Protein AF-A0A395N7A8-F1 (afdb_monomer_lite)

pLDDT: mean 79.25, std 17.79, range [33.97, 96.25]

Foldseek 3Di:
DPPPPPPQQQDDDPDPPPDDDPVVSVVVSVLVVQVVDPVSLLVNLVSDAQQDWDDDPPDIDGGSD

Radius of gyration: 14.96 Å; chains: 1; bounding box: 44×32×31 Å

Structure (mmCIF, N/CA/C/O backbone):
data_AF-A0A395N7A8-F1
#
_entry.id   AF-A0A395N7A8-F1
#
loop_
_atom_site.group_PDB
_atom_site.id
_atom_site.type_symbol
_atom_site.label_atom_id
_atom_site.label_alt_id
_atom_site.label_comp_id
_atom_site.label_asym_id
_atom_site.label_entity_id
_atom_site.label_seq_id
_atom_site.pdbx_PDB_ins_code
_atom_site.Cartn_x
_atom_site.Cartn_y
_atom_site.Cartn_z
_atom_site.occupancy
_atom_site.B_iso_or_equiv
_atom_site.auth_seq_id
_atom_site.auth_comp_id
_atom_site.auth_asym_id
_atom_site.auth_atom_id
_atom_site.pdbx_PDB_model_num
ATOM 1 N N . MET A 1 1 ? 31.881 15.236 -6.997 1.00 33.97 1 MET A N 1
ATOM 2 C CA . MET A 1 1 ? 30.450 15.096 -6.661 1.00 33.97 1 MET A CA 1
ATOM 3 C C . MET A 1 1 ? 29.996 13.713 -7.110 1.00 33.97 1 MET A C 1
ATOM 5 O O . MET A 1 1 ? 29.563 13.566 -8.243 1.00 33.97 1 MET A O 1
ATOM 9 N N . SER A 1 2 ? 30.199 12.681 -6.287 1.00 39.38 2 SER A N 1
ATOM 10 C CA . SER A 1 2 ? 29.653 11.349 -6.576 1.00 39.38 2 SER A CA 1
ATOM 11 C C . SER A 1 2 ? 28.259 11.311 -5.966 1.00 39.38 2 SER A C 1
ATOM 13 O O . SER A 1 2 ? 28.118 11.160 -4.755 1.00 39.38 2 SER A O 1
ATOM 15 N N . GLY A 1 3 ? 27.246 11.599 -6.784 1.00 38.53 3 GLY A N 1
ATOM 16 C CA . GLY A 1 3 ? 25.858 11.404 -6.394 1.00 38.53 3 GLY A CA 1
ATOM 17 C C . GLY A 1 3 ? 25.650 9.914 -6.187 1.00 38.53 3 GLY A C 1
ATOM 18 O O . GLY A 1 3 ? 25.762 9.139 -7.135 1.00 38.53 3 GLY A O 1
ATOM 19 N N . SER A 1 4 ? 25.403 9.515 -4.944 1.00 42.66 4 SER A N 1
ATOM 20 C CA . SER A 1 4 ? 24.934 8.180 -4.614 1.00 42.66 4 SER A CA 1
ATOM 21 C C . SER A 1 4 ? 23.653 7.934 -5.402 1.00 42.66 4 SER A C 1
ATOM 23 O O . SER A 1 4 ? 22.586 8.453 -5.081 1.00 42.66 4 SER A O 1
ATOM 25 N N . VAL A 1 5 ? 23.765 7.155 -6.477 1.00 49.94 5 VAL A N 1
ATOM 26 C CA . VAL A 1 5 ? 22.613 6.514 -7.096 1.00 49.94 5 VAL A CA 1
ATOM 27 C C . VAL A 1 5 ? 21.985 5.712 -5.969 1.00 49.94 5 VAL A C 1
ATOM 29 O O . VAL A 1 5 ? 22.588 4.753 -5.489 1.00 49.94 5 VAL A O 1
ATOM 32 N N . SER A 1 6 ? 20.832 6.171 -5.474 1.00 52.62 6 SER A N 1
ATOM 33 C CA . SER A 1 6 ? 19.992 5.385 -4.580 1.00 52.62 6 SER A CA 1
ATOM 34 C C . SER A 1 6 ? 19.847 4.039 -5.262 1.00 52.62 6 SER A C 1
ATOM 36 O O . SER A 1 6 ? 19.190 3.966 -6.300 1.00 52.62 6 SER A O 1
ATOM 38 N N . ALA A 1 7 ? 20.507 3.009 -4.731 1.00 56.06 7 ALA A N 1
ATOM 39 C CA . ALA A 1 7 ? 20.266 1.642 -5.145 1.00 56.06 7 ALA A CA 1
ATOM 40 C C . ALA A 1 7 ? 18.750 1.483 -5.064 1.00 56.06 7 ALA A C 1
ATOM 42 O O . ALA A 1 7 ? 18.164 1.675 -3.995 1.00 56.06 7 ALA A O 1
ATOM 43 N N . GLY A 1 8 ? 18.109 1.367 -6.230 1.00 57.44 8 GLY A N 1
ATOM 44 C CA . GLY A 1 8 ? 16.660 1.345 -6.312 1.00 57.44 8 GLY A CA 1
ATOM 45 C C . GLY A 1 8 ? 16.172 0.273 -5.355 1.00 57.44 8 GLY A C 1
ATOM 46 O O . GLY A 1 8 ? 16.793 -0.783 -5.251 1.00 57.44 8 GLY A O 1
ATOM 47 N N . TYR A 1 9 ? 15.115 0.565 -4.607 1.00 60.62 9 TYR A N 1
ATOM 48 C CA . TYR A 1 9 ? 14.424 -0.458 -3.841 1.00 60.62 9 TYR A CA 1
ATOM 49 C C . TYR A 1 9 ? 13.969 -1.524 -4.846 1.00 60.62 9 TYR A C 1
ATOM 51 O O . TYR A 1 9 ? 13.008 -1.307 -5.577 1.00 60.62 9 TYR A O 1
ATOM 59 N N . VAL A 1 10 ? 14.738 -2.606 -4.981 1.00 65.62 10 VAL A N 1
ATOM 60 C CA . VAL A 1 10 ? 14.429 -3.741 -5.851 1.00 65.62 10 VAL A CA 1
ATOM 61 C C . VAL A 1 10 ? 14.084 -4.892 -4.915 1.00 65.62 10 VAL A C 1
ATOM 63 O O . VAL A 1 10 ? 14.991 -5.464 -4.305 1.00 65.62 10 VAL A O 1
ATOM 66 N N . PRO A 1 11 ? 12.791 -5.209 -4.745 1.00 63.53 11 PRO A N 1
ATOM 67 C CA . PRO A 1 11 ? 12.377 -6.328 -3.916 1.00 63.53 11 PRO A CA 1
ATOM 68 C C . PRO A 1 11 ? 12.985 -7.632 -4.438 1.00 63.53 11 PRO A C 1
ATOM 70 O O . PRO A 1 11 ? 13.035 -7.868 -5.647 1.00 63.53 11 PRO A O 1
ATOM 73 N N . LEU A 1 12 ? 13.416 -8.505 -3.526 1.00 63.38 12 LEU A N 1
ATOM 74 C CA . LEU A 1 12 ? 13.751 -9.881 -3.877 1.00 63.38 12 LEU A CA 1
ATOM 75 C C . LEU A 1 12 ? 12.450 -10.655 -4.060 1.00 63.38 12 LEU A C 1
ATOM 77 O O . LEU A 1 12 ? 11.701 -10.874 -3.108 1.00 63.38 12 LEU A O 1
ATOM 81 N N . TYR A 1 13 ? 12.176 -11.057 -5.293 1.00 61.16 13 TYR A N 1
ATOM 82 C CA . TYR A 1 13 ? 10.988 -11.829 -5.614 1.00 61.16 13 TYR A CA 1
ATOM 83 C C . TYR A 1 13 ? 11.289 -13.335 -5.568 1.00 61.16 13 TYR A C 1
ATOM 85 O O . TYR A 1 13 ? 12.316 -13.766 -6.092 1.00 61.16 13 TYR A O 1
ATOM 93 N N . PRO A 1 14 ? 10.400 -14.154 -4.983 1.00 57.38 14 PRO A N 1
ATOM 94 C CA . PRO A 1 14 ? 10.667 -15.570 -4.725 1.00 57.38 14 PRO A CA 1
ATOM 95 C C . PRO A 1 14 ? 10.648 -16.481 -5.967 1.00 57.38 14 PRO A C 1
ATOM 97 O O . PRO A 1 14 ? 10.997 -17.651 -5.839 1.00 57.38 14 PRO A O 1
ATOM 100 N N . VAL A 1 15 ? 10.258 -15.996 -7.156 1.00 59.44 15 VAL A N 1
ATOM 101 C CA . VAL A 1 15 ? 10.197 -16.825 -8.375 1.00 59.44 15 VAL A CA 1
ATOM 102 C C . VAL A 1 15 ? 10.798 -16.075 -9.574 1.00 59.44 15 VAL A C 1
ATOM 104 O O . VAL A 1 15 ? 10.214 -15.076 -9.995 1.00 59.44 15 VAL A O 1
ATOM 107 N N . PRO A 1 16 ? 11.931 -16.533 -10.144 1.00 54.56 16 PRO A N 1
ATOM 108 C CA . PRO A 1 16 ? 12.574 -15.881 -11.292 1.00 54.56 16 PRO A CA 1
ATOM 109 C C . PRO A 1 16 ? 11.698 -15.863 -12.554 1.00 54.56 16 PRO A C 1
ATOM 111 O O . PRO A 1 16 ? 11.688 -14.867 -13.273 1.00 54.56 16 PRO A O 1
ATOM 114 N N . ASP A 1 17 ? 10.914 -16.926 -12.772 1.00 55.12 17 ASP A N 1
ATOM 115 C CA . ASP A 1 17 ? 10.258 -17.189 -14.063 1.00 55.12 17 ASP A CA 1
ATOM 116 C C . ASP A 1 17 ? 8.750 -16.887 -14.099 1.00 55.12 17 ASP A C 1
ATOM 118 O O . ASP A 1 17 ? 8.159 -16.867 -15.173 1.00 55.12 17 ASP A O 1
ATOM 122 N N . ASN A 1 18 ? 8.124 -16.592 -12.952 1.00 58.97 18 ASN A N 1
ATOM 123 C CA . ASN A 1 18 ? 6.675 -16.328 -12.847 1.00 58.97 18 ASN A CA 1
ATOM 124 C C . ASN A 1 18 ? 6.354 -14.984 -12.185 1.00 58.97 18 ASN A C 1
ATOM 126 O O . ASN A 1 18 ? 5.249 -14.767 -11.683 1.00 58.97 18 ASN A O 1
ATOM 130 N N . LEU A 1 19 ? 7.332 -14.083 -12.131 1.00 59.09 19 LEU A N 1
ATOM 131 C CA . LEU A 1 19 ? 7.095 -12.746 -11.620 1.00 59.09 19 LEU A CA 1
ATOM 132 C C . LEU A 1 19 ? 6.038 -12.046 -12.486 1.00 59.09 19 LEU A C 1
ATOM 134 O O . LEU A 1 19 ? 6.226 -12.001 -13.706 1.00 59.09 19 LEU A O 1
ATOM 138 N N . PRO A 1 20 ? 4.984 -11.464 -11.891 1.00 64.81 20 PRO A N 1
ATOM 139 C CA . PRO A 1 20 ? 3.878 -10.925 -12.655 1.00 64.81 20 PRO A CA 1
ATOM 140 C C . PRO A 1 20 ? 4.355 -9.722 -13.479 1.00 64.81 20 PRO A C 1
ATOM 142 O O . PRO A 1 20 ? 5.447 -9.193 -13.238 1.00 64.81 20 PRO A O 1
ATOM 145 N N . ASP A 1 21 ? 3.540 -9.349 -14.461 1.00 78.44 21 ASP A N 1
ATOM 146 C CA . ASP A 1 21 ? 3.633 -8.161 -15.315 1.00 78.44 21 ASP A CA 1
ATOM 147 C C . ASP A 1 21 ? 4.526 -7.023 -14.746 1.00 78.44 21 ASP A C 1
ATOM 149 O O . ASP A 1 21 ? 4.424 -6.711 -13.551 1.00 78.44 21 ASP A O 1
ATOM 153 N N . PRO A 1 22 ? 5.400 -6.376 -15.549 1.00 82.06 22 PRO A N 1
ATOM 154 C CA . PRO A 1 22 ? 6.147 -5.178 -15.142 1.00 82.06 22 PRO A CA 1
ATOM 155 C C . PRO A 1 22 ? 5.346 -4.152 -14.315 1.00 82.06 22 PRO A C 1
ATOM 157 O O . PRO A 1 22 ? 5.902 -3.530 -13.400 1.00 82.06 22 PRO A O 1
ATOM 160 N N . GLU A 1 23 ? 4.045 -4.010 -14.573 1.00 84.62 23 GLU A N 1
ATOM 161 C CA . GLU A 1 23 ? 3.137 -3.162 -13.796 1.00 84.62 23 GLU A CA 1
ATOM 162 C C . GLU A 1 23 ? 2.987 -3.620 -12.340 1.00 84.62 23 GLU A C 1
ATOM 164 O O . GLU A 1 23 ? 3.083 -2.813 -11.414 1.00 84.62 23 GLU A O 1
ATOM 169 N N . ILE A 1 24 ? 2.844 -4.923 -12.101 1.00 83.25 24 ILE A N 1
ATOM 170 C CA . ILE A 1 24 ? 2.713 -5.495 -10.755 1.00 83.25 24 ILE A CA 1
ATOM 171 C C . ILE A 1 24 ? 4.024 -5.344 -9.976 1.00 83.25 24 ILE A C 1
ATOM 173 O O . ILE A 1 24 ? 4.008 -5.028 -8.785 1.00 83.25 24 ILE A O 1
ATOM 177 N N . ARG A 1 25 ? 5.178 -5.500 -10.640 1.00 82.56 25 ARG A N 1
ATOM 178 C CA . ARG A 1 25 ? 6.489 -5.248 -10.008 1.00 82.56 25 ARG A CA 1
ATOM 179 C C . ARG A 1 25 ? 6.616 -3.797 -9.559 1.00 82.56 25 ARG A C 1
ATOM 181 O O . ARG A 1 25 ? 7.070 -3.527 -8.444 1.00 82.56 25 ARG A O 1
ATOM 188 N N . THR A 1 26 ? 6.174 -2.878 -10.413 1.00 86.94 26 THR A N 1
ATOM 189 C CA . THR A 1 26 ? 6.163 -1.439 -10.135 1.00 86.94 26 THR A CA 1
ATOM 190 C C . THR A 1 26 ? 5.223 -1.112 -8.978 1.00 86.94 26 THR A C 1
ATOM 192 O O . THR A 1 26 ? 5.611 -0.384 -8.064 1.00 86.94 26 THR A O 1
ATOM 195 N N . PHE A 1 27 ? 4.024 -1.702 -8.965 1.00 89.75 27 PHE A N 1
ATOM 196 C CA . PHE A 1 27 ? 3.066 -1.555 -7.872 1.00 89.75 27 PHE A CA 1
ATOM 197 C C . PHE A 1 27 ? 3.659 -2.011 -6.533 1.00 89.75 27 PHE A C 1
ATOM 199 O O . PHE A 1 27 ? 3.716 -1.211 -5.603 1.00 89.75 27 PHE A O 1
ATOM 206 N N . ILE A 1 28 ? 4.178 -3.243 -6.446 1.00 87.56 28 ILE A N 1
ATOM 207 C CA . ILE A 1 28 ? 4.754 -3.797 -5.206 1.00 87.56 28 ILE A CA 1
ATOM 208 C C . ILE A 1 28 ? 5.925 -2.938 -4.710 1.00 87.56 28 ILE A C 1
ATOM 210 O O . ILE A 1 28 ? 6.000 -2.605 -3.528 1.00 87.56 28 ILE A O 1
ATOM 214 N N . THR A 1 29 ? 6.824 -2.554 -5.620 1.00 88.31 29 THR A N 1
ATOM 215 C CA . THR A 1 29 ? 7.988 -1.710 -5.313 1.00 88.31 29 THR A CA 1
ATOM 216 C C . THR A 1 29 ? 7.563 -0.381 -4.694 1.00 88.31 29 THR A C 1
ATOM 218 O O . THR A 1 29 ? 8.103 0.031 -3.668 1.00 88.31 29 THR A O 1
ATOM 221 N N . ASN A 1 30 ? 6.584 0.291 -5.300 1.00 91.56 30 ASN A N 1
ATOM 222 C CA . ASN A 1 30 ? 6.112 1.580 -4.813 1.00 91.56 30 ASN A CA 1
ATOM 223 C C . ASN A 1 30 ? 5.311 1.444 -3.516 1.00 91.56 30 ASN A C 1
ATOM 225 O O . ASN A 1 30 ? 5.504 2.260 -2.621 1.00 91.56 30 ASN A O 1
ATOM 229 N N . PHE A 1 31 ? 4.470 0.414 -3.394 1.00 93.62 31 PHE A N 1
ATOM 230 C CA . PHE A 1 31 ? 3.649 0.173 -2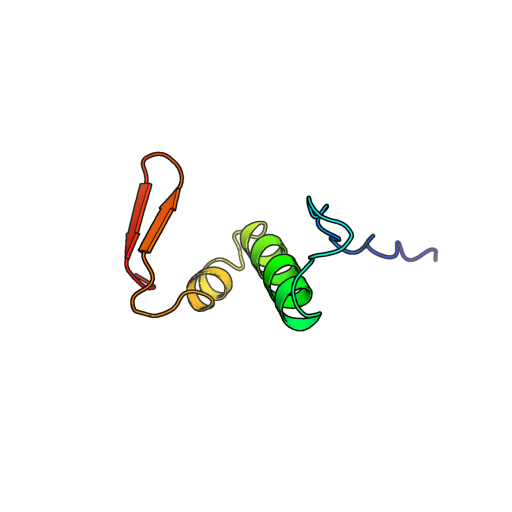.209 1.00 93.62 31 PHE A CA 1
ATOM 231 C C . PHE A 1 31 ? 4.499 0.081 -0.938 1.00 93.62 31 PHE A C 1
ATOM 233 O O . PHE A 1 31 ? 4.267 0.824 0.015 1.00 93.62 31 PHE A O 1
ATOM 240 N N . TYR A 1 32 ? 5.547 -0.750 -0.951 1.00 91.06 32 TYR A N 1
ATOM 241 C CA . TYR A 1 32 ? 6.425 -0.887 0.213 1.00 91.06 32 TYR A CA 1
ATOM 242 C C . TYR A 1 32 ? 7.336 0.326 0.430 1.00 91.06 32 TYR A C 1
ATOM 244 O O . TYR A 1 32 ? 7.548 0.761 1.559 1.00 91.06 32 TYR A O 1
ATOM 252 N N . LYS A 1 33 ? 7.816 0.957 -0.648 1.00 92.50 33 LYS A N 1
ATOM 253 C CA . LYS A 1 33 ? 8.598 2.196 -0.533 1.00 92.50 33 LYS A CA 1
ATOM 254 C C . LYS A 1 33 ? 7.810 3.330 0.138 1.00 92.50 33 LYS A C 1
ATOM 256 O O . LYS A 1 33 ? 8.415 4.169 0.806 1.00 92.50 33 LYS A O 1
ATOM 261 N N . ILE A 1 34 ? 6.496 3.390 -0.082 1.00 95.25 34 ILE A N 1
ATOM 262 C CA . ILE A 1 34 ? 5.601 4.355 0.565 1.00 95.25 34 ILE A CA 1
ATOM 263 C C . ILE A 1 34 ? 5.323 3.924 2.013 1.00 95.25 34 ILE A C 1
ATOM 265 O O . ILE A 1 34 ? 5.397 4.774 2.894 1.00 95.25 34 ILE A O 1
ATOM 269 N N . SER A 1 35 ? 5.074 2.634 2.285 1.00 92.50 35 SER A N 1
ATOM 270 C CA . SER A 1 35 ? 4.794 2.152 3.651 1.00 92.50 35 SER A CA 1
ATOM 271 C C . SER A 1 35 ? 5.939 2.385 4.640 1.00 92.50 35 SER A C 1
ATOM 273 O O . SER A 1 35 ? 5.699 2.534 5.833 1.00 92.50 35 SER A O 1
ATOM 275 N N . ASP A 1 36 ? 7.180 2.439 4.151 1.00 93.56 36 ASP A N 1
ATOM 276 C CA . ASP A 1 36 ? 8.373 2.693 4.969 1.00 93.56 36 ASP A CA 1
ATOM 277 C C . ASP A 1 36 ? 8.513 4.167 5.412 1.00 93.56 36 ASP A C 1
ATOM 279 O O . ASP A 1 36 ? 9.462 4.519 6.115 1.00 93.56 36 ASP A O 1
ATOM 283 N N . ARG A 1 37 ? 7.594 5.048 4.990 1.00 94.12 37 ARG A N 1
ATOM 284 C CA . ARG A 1 37 ? 7.636 6.498 5.220 1.00 94.12 37 ARG A CA 1
ATOM 285 C C . ARG A 1 37 ? 6.404 6.964 5.995 1.00 94.12 37 ARG A C 1
ATOM 287 O O . ARG A 1 37 ? 5.353 7.151 5.382 1.00 94.12 37 ARG A O 1
ATOM 294 N N . PRO A 1 38 ? 6.513 7.212 7.313 1.00 93.75 38 PRO A N 1
ATOM 295 C CA . PRO A 1 38 ? 5.383 7.665 8.126 1.00 93.75 38 PRO A CA 1
ATOM 296 C C . PRO A 1 38 ? 4.7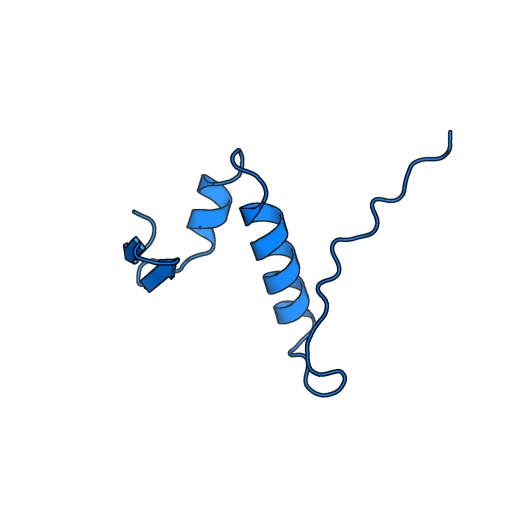15 8.941 7.596 1.00 93.75 38 PRO A C 1
ATOM 298 O O . PRO A 1 38 ? 3.497 9.088 7.672 1.00 93.75 38 PRO A O 1
ATOM 301 N N . GLU A 1 39 ? 5.495 9.854 7.013 1.00 96.25 39 GLU A N 1
ATOM 302 C CA . GLU A 1 39 ? 5.002 11.080 6.380 1.00 96.25 39 GLU A CA 1
ATOM 303 C C . GLU A 1 39 ? 4.136 10.830 5.134 1.00 96.25 39 GLU A C 1
ATOM 305 O O . GLU A 1 39 ? 3.432 11.729 4.683 1.00 96.25 39 GLU A O 1
ATOM 310 N N . ALA A 1 40 ? 4.173 9.617 4.580 1.00 95.62 40 ALA A N 1
ATOM 311 C CA . ALA A 1 40 ? 3.416 9.206 3.406 1.00 95.62 40 ALA A CA 1
ATOM 312 C C . ALA A 1 40 ? 2.233 8.282 3.748 1.00 95.62 40 ALA A C 1
ATOM 314 O O . ALA A 1 40 ? 1.666 7.670 2.844 1.00 95.62 40 ALA A O 1
ATOM 315 N N . ASN A 1 41 ? 1.825 8.189 5.019 1.00 92.12 41 ASN A N 1
ATOM 316 C CA . ASN A 1 41 ? 0.739 7.301 5.445 1.00 92.12 41 ASN A CA 1
ATOM 317 C C . ASN A 1 41 ? -0.585 7.559 4.710 1.00 92.12 41 ASN A C 1
ATOM 319 O O . ASN A 1 41 ? -1.242 6.605 4.311 1.00 92.12 41 ASN A O 1
ATOM 323 N N . GLU A 1 42 ? -0.967 8.816 4.472 1.00 94.44 42 GLU A N 1
ATOM 324 C CA . GLU A 1 42 ? -2.190 9.124 3.710 1.00 94.44 42 GLU A CA 1
ATOM 325 C C . GLU A 1 42 ? -2.109 8.594 2.270 1.00 94.44 42 GLU A C 1
ATOM 327 O O . GLU A 1 42 ? -3.063 8.014 1.749 1.00 94.44 42 GLU A O 1
ATOM 332 N N . LEU A 1 43 ? -0.934 8.720 1.643 1.00 95.12 43 LEU A N 1
ATOM 333 C CA . LEU A 1 43 ? -0.684 8.163 0.317 1.00 95.12 43 LEU A CA 1
ATOM 334 C C . LEU A 1 43 ? -0.723 6.632 0.351 1.00 95.12 43 LEU A C 1
ATOM 336 O O . LEU A 1 43 ? -1.318 6.032 -0.539 1.00 95.12 43 LEU A O 1
ATOM 340 N N . TRP A 1 44 ? -0.140 6.000 1.370 1.00 94.38 44 TRP A N 1
ATOM 341 C CA . TRP A 1 44 ? -0.199 4.550 1.553 1.00 94.38 44 TRP A CA 1
ATOM 342 C C . TRP A 1 44 ? -1.644 4.053 1.684 1.00 94.38 44 TRP A C 1
ATOM 344 O O . TRP A 1 44 ? -2.046 3.137 0.967 1.00 94.38 44 TRP A O 1
ATOM 354 N N . VAL A 1 45 ? -2.455 4.710 2.521 1.00 93.62 45 VAL A N 1
ATOM 355 C CA . VAL A 1 45 ? -3.882 4.399 2.702 1.00 93.62 45 VAL A CA 1
ATOM 356 C C . VAL A 1 45 ? -4.653 4.536 1.383 1.00 93.62 45 VAL A C 1
ATOM 358 O O . VAL A 1 45 ? -5.486 3.690 1.059 1.00 93.62 45 VAL A O 1
ATOM 361 N N . SER A 1 46 ? -4.328 5.539 0.561 1.00 94.19 46 SER A N 1
ATOM 362 C CA . SER A 1 46 ? -4.984 5.742 -0.740 1.00 94.19 46 SER A CA 1
ATOM 363 C C . SER A 1 46 ? -4.765 4.603 -1.751 1.00 94.19 46 SER A C 1
ATOM 365 O O . SER A 1 46 ? -5.509 4.507 -2.726 1.00 94.19 46 SER A O 1
ATOM 367 N N . GLN A 1 47 ? -3.776 3.725 -1.529 1.00 93.50 47 GLN A N 1
ATOM 368 C CA . GLN A 1 47 ? -3.510 2.575 -2.401 1.00 93.50 47 GLN A CA 1
ATOM 369 C C . GLN A 1 47 ? -4.431 1.378 -2.132 1.00 93.50 47 GLN A C 1
ATOM 371 O O . GLN A 1 47 ? -4.448 0.431 -2.921 1.00 93.50 47 GLN A O 1
ATOM 376 N N . PHE A 1 48 ? -5.207 1.411 -1.049 1.00 93.69 48 PHE A N 1
ATOM 377 C CA . PHE A 1 48 ? -6.232 0.413 -0.771 1.00 93.69 48 PHE A CA 1
ATOM 378 C C . PHE A 1 48 ? -7.545 0.776 -1.458 1.00 93.69 48 PHE A C 1
ATOM 380 O O . PHE A 1 48 ? -7.911 1.946 -1.562 1.00 93.69 48 PHE A O 1
ATOM 387 N N . THR A 1 49 ? -8.299 -0.226 -1.901 1.00 93.94 49 THR A N 1
ATOM 388 C CA . THR A 1 49 ? -9.680 -0.008 -2.340 1.00 93.94 49 THR A CA 1
ATOM 389 C C . THR A 1 49 ? -10.571 0.324 -1.140 1.00 93.94 49 THR A C 1
ATOM 391 O O . THR A 1 49 ? -10.263 -0.016 0.003 1.00 93.94 49 THR A O 1
ATOM 394 N N . LYS A 1 50 ? -11.715 0.972 -1.386 1.00 92.75 50 LYS A N 1
ATOM 395 C CA . LYS A 1 50 ? -12.667 1.359 -0.325 1.00 92.75 50 LYS A CA 1
ATOM 396 C C . LYS A 1 50 ? -13.202 0.173 0.485 1.00 92.75 50 LYS A C 1
ATOM 398 O O . LYS A 1 50 ? -13.662 0.353 1.603 1.00 92.75 50 LYS A O 1
ATOM 403 N N . ASP A 1 51 ? -13.160 -1.023 -0.088 1.00 94.25 51 ASP A N 1
ATOM 404 C CA . ASP A 1 51 ? -13.622 -2.283 0.489 1.00 94.25 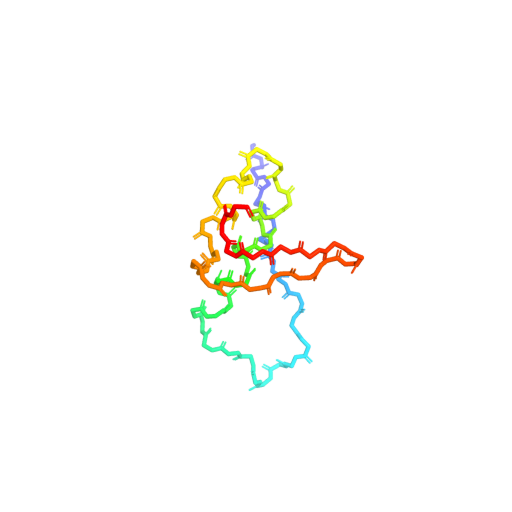51 ASP A CA 1
ATOM 405 C C . ASP A 1 51 ? -12.475 -3.219 0.908 1.00 94.25 51 ASP A C 1
ATOM 407 O O . ASP A 1 51 ? -12.721 -4.369 1.286 1.00 94.25 51 ASP A O 1
ATOM 411 N N . ALA A 1 52 ? -11.224 -2.745 0.863 1.00 94.44 52 ALA A N 1
ATOM 412 C CA . ALA A 1 52 ? -10.067 -3.535 1.254 1.00 94.44 52 ALA A CA 1
ATOM 413 C C . ALA A 1 52 ? -10.176 -3.996 2.713 1.00 94.44 52 ALA A C 1
ATOM 415 O O . ALA A 1 52 ? -10.684 -3.289 3.580 1.00 94.44 52 ALA A O 1
ATOM 416 N N . ARG A 1 53 ? -9.660 -5.188 3.012 1.00 94.06 53 ARG A N 1
ATOM 417 C CA . ARG A 1 53 ? -9.542 -5.691 4.385 1.00 94.06 53 ARG A CA 1
ATOM 418 C C . ARG A 1 53 ? -8.082 -5.956 4.680 1.00 94.06 53 ARG A C 1
ATOM 42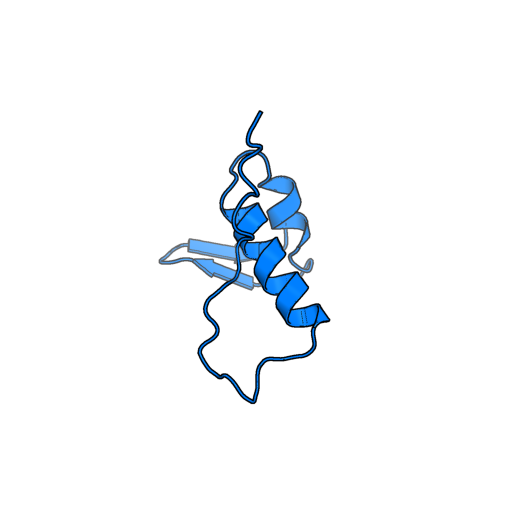0 O O . ARG A 1 53 ? -7.462 -6.786 4.019 1.00 94.06 53 ARG A O 1
ATOM 427 N N . VAL A 1 54 ? -7.549 -5.257 5.674 1.00 91.31 54 VAL A N 1
ATOM 428 C CA . VAL A 1 54 ? -6.133 -5.317 6.037 1.00 91.31 54 VAL A CA 1
ATOM 429 C C . VAL A 1 54 ? -5.996 -6.001 7.389 1.00 91.31 54 VAL A C 1
ATOM 431 O O . VAL A 1 54 ? -6.708 -5.672 8.336 1.00 91.31 54 VAL A O 1
ATOM 434 N N . ALA A 1 55 ? -5.076 -6.958 7.479 1.00 93.38 55 ALA A N 1
ATOM 435 C CA . ALA A 1 55 ? -4.699 -7.609 8.726 1.00 93.38 55 ALA A CA 1
ATOM 436 C C . ALA A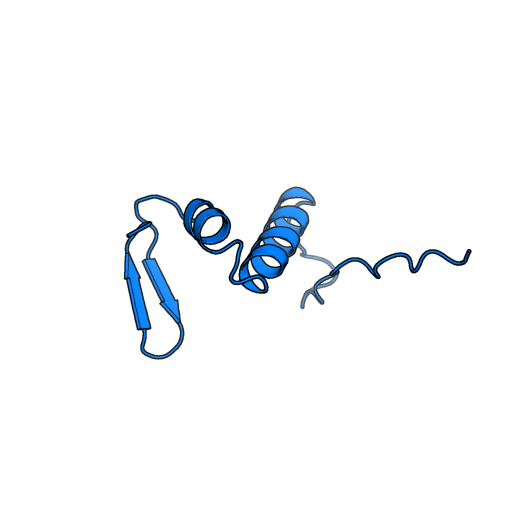 1 55 ? -3.176 -7.544 8.886 1.00 93.38 55 ALA A C 1
ATOM 438 O O . ALA A 1 55 ? -2.4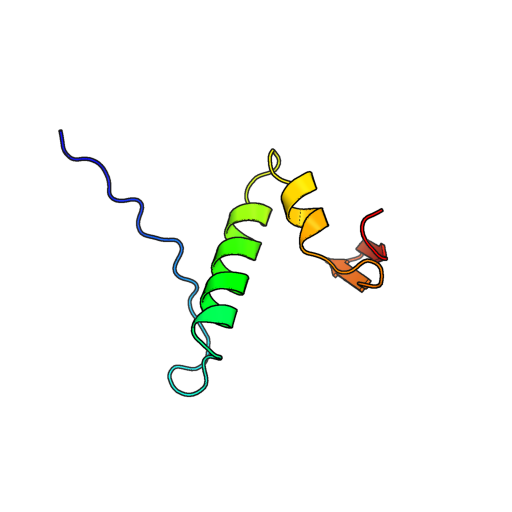44 -8.074 8.051 1.00 93.38 55 ALA A O 1
ATOM 439 N N . ILE A 1 56 ? -2.705 -6.884 9.946 1.00 88.06 56 ILE A N 1
ATOM 440 C CA . ILE A 1 56 ? -1.278 -6.717 10.257 1.00 88.06 56 ILE A CA 1
ATOM 441 C C . ILE A 1 56 ? -1.071 -7.137 11.712 1.00 88.06 56 ILE A C 1
ATOM 443 O O . ILE A 1 56 ? -1.486 -6.445 12.644 1.00 88.06 56 ILE A O 1
ATOM 447 N N . GLY A 1 57 ? -0.454 -8.304 11.913 1.00 90.81 57 GLY A N 1
ATOM 448 C CA . GLY A 1 57 ? -0.355 -8.919 13.237 1.00 90.81 57 GLY A CA 1
ATOM 449 C C . GLY A 1 57 ? -1.749 -9.104 13.868 1.00 90.81 57 GLY A C 1
ATOM 450 O O . GLY A 1 57 ? -2.624 -9.684 13.224 1.00 90.81 57 GLY A O 1
ATOM 451 N N . PRO A 1 58 ? -1.991 -8.624 15.104 1.00 92.12 58 PRO A N 1
ATOM 452 C CA . PRO A 1 58 ? -3.320 -8.661 15.720 1.00 92.12 58 PRO A CA 1
ATOM 453 C C . PRO A 1 58 ? -4.271 -7.561 15.208 1.00 92.12 58 PRO A C 1
ATOM 455 O O . PRO A 1 58 ? -5.471 -7.626 15.479 1.00 92.12 58 PRO A O 1
ATOM 458 N N . GLY A 1 59 ? -3.759 -6.549 14.498 1.00 90.25 59 GLY A N 1
ATOM 459 C CA . GLY A 1 59 ? -4.537 -5.418 13.995 1.00 90.25 59 GLY A CA 1
ATOM 460 C C . GLY A 1 59 ? -5.372 -5.781 12.768 1.00 90.25 59 GLY A C 1
ATOM 461 O O . GLY A 1 59 ? -4.917 -6.521 11.894 1.00 90.25 59 GLY A O 1
ATOM 462 N N . LYS A 1 60 ? -6.593 -5.242 12.696 1.00 91.88 60 LYS A N 1
ATOM 463 C CA . LYS A 1 60 ? -7.521 -5.398 11.566 1.00 91.88 60 LYS A CA 1
ATOM 464 C C . LYS A 1 60 ? -8.115 -4.039 11.200 1.00 91.88 60 LYS A C 1
ATOM 466 O O . LYS A 1 60 ? -8.524 -3.315 12.101 1.00 91.88 60 LYS A O 1
ATOM 471 N N . ALA A 1 61 ? -8.197 -3.738 9.908 1.00 91.38 61 ALA A N 1
ATOM 472 C CA . ALA A 1 61 ? -8.801 -2.517 9.371 1.00 91.38 61 ALA A CA 1
ATOM 473 C C . ALA A 1 61 ? -9.648 -2.822 8.123 1.00 91.38 61 ALA A C 1
ATOM 475 O O . ALA A 1 61 ? -9.461 -3.861 7.476 1.00 91.38 61 ALA A O 1
ATOM 476 N N . SER A 1 62 ? -10.608 -1.946 7.812 1.00 89.00 62 SER A N 1
ATOM 477 C CA . SER A 1 62 ? -11.495 -2.066 6.647 1.00 89.00 62 SER A CA 1
ATOM 478 C C . SER A 1 62 ? -11.568 -0.746 5.888 1.00 89.00 62 SER A C 1
ATOM 480 O O . SER A 1 62 ? -11.923 0.273 6.463 1.00 89.00 62 SER A O 1
ATOM 482 N N . GLY A 1 63 ? -11.297 -0.786 4.589 1.00 79.12 63 GLY A N 1
ATOM 483 C CA . GLY A 1 63 ? -11.291 0.383 3.724 1.00 79.12 63 GLY A CA 1
ATOM 484 C C . GLY A 1 63 ? -10.105 1.307 3.988 1.00 79.12 63 GLY A C 1
ATOM 485 O O . GLY A 1 63 ? -8.989 0.849 4.229 1.00 79.12 63 GLY A O 1
ATOM 486 N N . GLN A 1 64 ? -10.366 2.608 3.882 1.00 79.69 64 GLN A N 1
ATOM 487 C CA . GLN A 1 64 ? -9.382 3.689 4.004 1.00 79.69 64 GLN A CA 1
ATOM 488 C C . GLN A 1 64 ? -9.531 4.483 5.320 1.00 79.69 64 GLN A C 1
ATOM 490 O O . GLN A 1 64 ? -8.957 5.563 5.438 1.00 79.69 64 GLN A O 1
ATOM 495 N N . GLU A 1 65 ? -10.314 3.975 6.280 1.00 65.88 65 GLU A N 1
ATOM 496 C CA . GLU A 1 65 ? -10.652 4.628 7.559 1.00 65.88 65 GLU A CA 1
ATOM 497 C C . GLU A 1 65 ? -10.223 3.794 8.776 1.00 65.88 65 GLU A C 1
ATOM 499 O O . GLU A 1 65 ? -10.241 2.540 8.692 1.00 65.88 65 GLU A O 1
#

Sequence (65 aa):
MSGSVSAGYVPLYPVPDNLPDPEIRTFITNFYKISDRPEANELWVSQFTKDARVAIGPGKASGQE

Organism: Trichoderma arundinaceum (NCBI:txid490622)

Secondary structure (DSSP, 8-state):
-------------S-SS----HHHHHHHHHHHHHHT-GGGHHHHHHTS-TT-EEEETTEEEETT-